Protein AF-A0A9E4SCZ7-F1 (afdb_monomer_lite)

Sequence (60 aa):
IDMIYFCRPTGPTGPINDGWRWVSRQSLADGLAMPNDSGGSVPPPEDVRLLASRAFELID

Radius of gyration: 12.59 Å; chains: 1; bounding box: 33×22×28 Å

Secondary structure (DSSP, 8-state):
----------S---PPPTT-----HHHHHTT-PEEPTTS-EEPPPHHHHHHHHHHHHHH-

Structure (mmCIF, N/CA/C/O backbone):
data_AF-A0A9E4SCZ7-F1
#
_entry.id   AF-A0A9E4SCZ7-F1
#
loop_
_atom_site.group_PDB
_atom_site.id
_atom_site.type_symbol
_atom_site.label_atom_id
_atom_site.label_alt_id
_atom_site.label_comp_id
_atom_site.label_asym_id
_atom_site.label_entity_id
_atom_site.label_seq_id
_atom_site.pdbx_PDB_ins_code
_atom_site.Cartn_x
_atom_site.Cartn_y
_atom_site.Cartn_z
_atom_site.occupancy
_atom_site.B_iso_or_equiv
_atom_site.auth_seq_id
_atom_site.auth_comp_id
_atom_site.auth_asym_id
_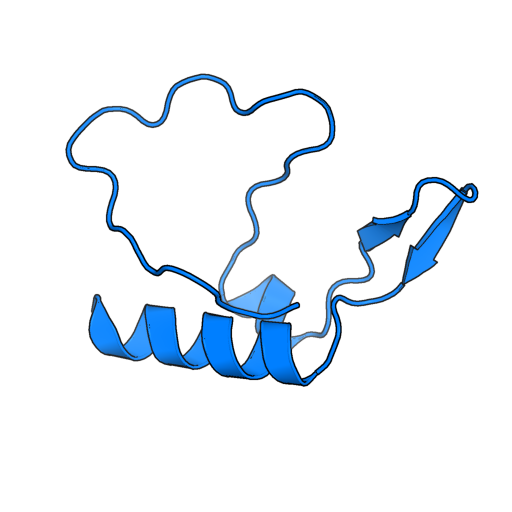atom_site.auth_atom_id
_atom_site.pdbx_PDB_model_num
ATOM 1 N N . ILE A 1 1 ? 5.789 -13.437 -5.493 1.00 59.56 1 ILE A N 1
ATOM 2 C CA . ILE A 1 1 ? 5.307 -13.158 -4.122 1.00 59.56 1 ILE A CA 1
ATOM 3 C C . ILE A 1 1 ? 4.401 -14.321 -3.771 1.00 59.56 1 ILE A C 1
ATOM 5 O O . ILE A 1 1 ? 3.614 -14.696 -4.631 1.00 59.56 1 ILE A O 1
ATOM 9 N N . ASP A 1 2 ? 4.540 -14.924 -2.595 1.00 67.69 2 ASP A N 1
ATOM 10 C CA . ASP A 1 2 ? 3.812 -16.171 -2.315 1.00 67.69 2 ASP A CA 1
ATOM 11 C C . ASP A 1 2 ? 2.477 -15.931 -1.593 1.00 67.69 2 ASP A C 1
ATOM 13 O O . ASP A 1 2 ? 1.579 -16.762 -1.680 1.00 67.69 2 ASP A O 1
ATOM 17 N N . MET A 1 3 ? 2.298 -14.779 -0.926 1.00 73.00 3 MET A N 1
ATOM 18 C CA . MET A 1 3 ? 1.037 -14.415 -0.268 1.00 73.00 3 MET A CA 1
ATOM 19 C C . MET A 1 3 ? 0.921 -12.902 -0.018 1.00 73.00 3 MET A C 1
ATOM 21 O O . MET A 1 3 ? 1.909 -12.241 0.300 1.00 73.00 3 MET A O 1
ATOM 25 N N . ILE A 1 4 ? -0.298 -12.367 -0.137 1.00 75.94 4 ILE A N 1
ATOM 26 C CA . ILE A 1 4 ? -0.671 -10.990 0.219 1.00 75.94 4 ILE A CA 1
ATOM 27 C C . ILE A 1 4 ? -1.752 -11.062 1.300 1.00 75.94 4 ILE A C 1
ATOM 29 O O . ILE A 1 4 ? -2.737 -11.780 1.139 1.00 75.94 4 ILE A O 1
ATOM 33 N N . TYR A 1 5 ? -1.566 -10.322 2.392 1.00 79.56 5 TYR A N 1
ATOM 34 C CA . TYR A 1 5 ? -2.522 -10.246 3.497 1.00 79.56 5 TYR A CA 1
ATOM 35 C C . TYR A 1 5 ? -3.314 -8.941 3.439 1.00 79.56 5 TYR A C 1
ATOM 37 O O . TYR A 1 5 ? -2.749 -7.879 3.175 1.00 79.56 5 TYR A O 1
ATOM 45 N N . PHE A 1 6 ? -4.606 -9.013 3.754 1.00 81.31 6 PHE A N 1
ATOM 46 C CA . PHE A 1 6 ? -5.472 -7.845 3.889 1.00 81.31 6 PHE A CA 1
ATOM 47 C C . PHE A 1 6 ? -5.865 -7.665 5.352 1.00 81.31 6 PHE A C 1
ATOM 49 O O . PHE A 1 6 ? -6.432 -8.570 5.962 1.00 81.31 6 PHE A O 1
ATOM 56 N N . CYS A 1 7 ? -5.568 -6.494 5.910 1.00 81.25 7 CYS A N 1
ATOM 57 C CA . CYS A 1 7 ? -5.839 -6.171 7.306 1.00 81.25 7 CYS A CA 1
ATOM 58 C C . CYS A 1 7 ? -6.480 -4.786 7.402 1.00 81.25 7 CYS A C 1
ATOM 60 O O . CYS A 1 7 ? -6.078 -3.865 6.691 1.00 81.25 7 CYS A O 1
ATOM 62 N N . ARG A 1 8 ? -7.428 -4.615 8.330 1.00 84.19 8 ARG A N 1
ATOM 63 C CA . ARG A 1 8 ? -7.953 -3.300 8.713 1.00 84.19 8 ARG A CA 1
ATOM 64 C C . ARG A 1 8 ? -7.242 -2.840 9.990 1.00 84.19 8 ARG A C 1
ATOM 66 O O . ARG A 1 8 ? -7.389 -3.514 11.010 1.00 84.19 8 ARG A O 1
ATOM 73 N N . PRO A 1 9 ? -6.485 -1.728 9.977 1.00 85.12 9 PRO A N 1
ATOM 74 C CA . PRO A 1 9 ? -5.936 -1.165 11.205 1.00 85.12 9 PRO A CA 1
ATOM 75 C C . PRO A 1 9 ? -7.071 -0.833 12.187 1.00 85.12 9 PRO A C 1
ATOM 77 O O . PRO A 1 9 ? -8.034 -0.167 11.814 1.00 85.12 9 PRO A O 1
ATOM 80 N N . THR A 1 10 ? -6.977 -1.309 13.429 1.00 87.38 10 THR A N 1
ATOM 81 C CA . THR A 1 10 ? -8.000 -1.109 14.478 1.00 87.38 10 THR A CA 1
ATOM 82 C C . THR A 1 10 ? -7.700 0.069 15.409 1.00 87.38 10 THR A C 1
ATOM 84 O O . THR A 1 10 ? -8.468 0.346 16.326 1.00 87.38 10 THR A O 1
ATOM 87 N N . GLY A 1 11 ? -6.600 0.784 15.172 1.00 86.62 11 GLY A N 1
ATOM 88 C CA . GLY A 1 11 ? -6.182 1.964 15.925 1.00 86.62 11 GLY A CA 1
ATOM 89 C C . GLY A 1 11 ? -5.540 3.011 15.013 1.00 86.62 11 GLY A C 1
ATOM 90 O O . GLY A 1 11 ? -5.561 2.849 13.789 1.00 86.62 11 GLY A O 1
ATOM 91 N N . PRO A 1 12 ? -4.962 4.082 15.585 1.00 85.81 12 PRO A N 1
ATOM 92 C CA . PRO A 1 12 ? -4.247 5.086 14.809 1.00 85.81 12 PRO A CA 1
ATOM 93 C 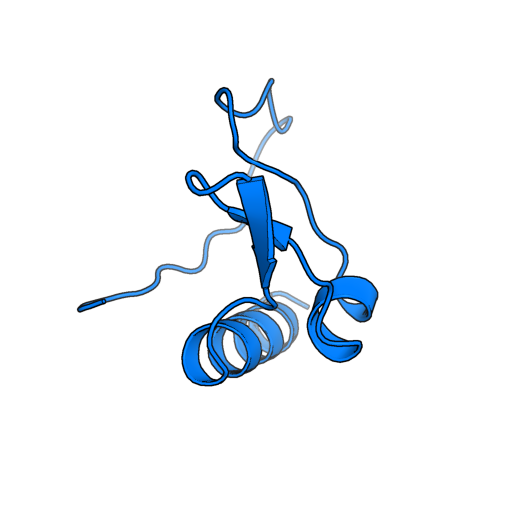C . PRO A 1 12 ? -3.173 4.428 13.940 1.00 85.81 12 PRO A C 1
ATOM 95 O O . PRO A 1 12 ? -2.334 3.676 14.439 1.00 85.81 12 PRO A O 1
ATOM 98 N N . THR A 1 13 ? -3.185 4.714 12.640 1.00 82.31 13 THR A N 1
ATOM 99 C CA . THR A 1 13 ? -2.090 4.326 11.752 1.00 82.31 13 THR A CA 1
ATOM 100 C C . THR A 1 13 ? -0.885 5.186 12.118 1.00 82.31 13 THR A C 1
ATOM 102 O O . THR A 1 13 ? -0.852 6.375 11.800 1.00 82.31 13 THR A O 1
ATOM 105 N N . GLY A 1 14 ? 0.058 4.603 12.860 1.00 83.12 14 GLY A N 1
ATOM 106 C CA . GLY A 1 14 ? 1.322 5.246 13.209 1.00 83.12 14 GLY A CA 1
ATOM 107 C C . GLY A 1 14 ? 2.175 5.577 11.974 1.00 83.12 14 GLY A C 1
ATOM 108 O O . GLY A 1 14 ? 1.749 5.346 10.837 1.00 83.12 14 GLY A O 1
ATOM 109 N N . PRO A 1 15 ? 3.389 6.115 12.175 1.00 87.12 15 PRO A N 1
ATOM 110 C CA . PRO A 1 15 ? 4.322 6.318 11.075 1.00 87.12 15 PRO A CA 1
ATOM 111 C C . PRO A 1 15 ? 4.583 4.988 10.360 1.00 87.12 15 PRO A C 1
ATOM 113 O O . PRO A 1 15 ? 4.812 3.959 10.996 1.00 87.12 15 PRO A O 1
ATOM 116 N N . ILE A 1 16 ? 4.503 5.013 9.032 1.00 88.75 16 ILE A N 1
ATOM 117 C CA . ILE A 1 16 ? 4.883 3.874 8.195 1.00 88.75 16 ILE A CA 1
ATOM 118 C C . ILE A 1 16 ? 6.404 3.812 8.076 1.00 88.75 16 ILE A C 1
ATOM 120 O O . ILE A 1 16 ? 7.079 4.830 8.217 1.00 88.75 16 ILE A O 1
ATOM 124 N N . ASN A 1 17 ? 6.932 2.616 7.823 1.00 87.75 17 ASN A N 1
ATOM 125 C CA . ASN A 1 17 ? 8.369 2.407 7.667 1.00 87.75 17 ASN A CA 1
ATOM 126 C C . ASN A 1 17 ? 8.927 3.200 6.476 1.00 87.75 17 ASN A C 1
ATOM 128 O O . ASN A 1 17 ? 8.213 3.480 5.509 1.00 87.75 17 ASN A O 1
ATOM 132 N N . ASP A 1 18 ? 10.225 3.490 6.508 1.00 84.62 18 ASP A N 1
ATOM 133 C CA . ASP A 1 18 ? 10.905 4.134 5.386 1.00 84.62 18 ASP A CA 1
ATOM 134 C C . ASP A 1 18 ? 10.708 3.338 4.086 1.00 84.62 18 ASP A C 1
ATOM 136 O O . ASP A 1 18 ? 10.778 2.107 4.056 1.00 84.62 18 ASP A O 1
ATOM 140 N N . GLY A 1 19 ? 10.402 4.056 3.003 1.00 83.00 19 GLY A N 1
ATOM 141 C CA . GLY A 1 19 ? 10.086 3.472 1.695 1.00 83.00 19 GLY A CA 1
ATOM 142 C C . GLY A 1 19 ? 8.635 3.001 1.529 1.00 83.00 19 GLY A C 1
ATOM 143 O O . GLY A 1 19 ? 8.198 2.795 0.397 1.00 83.00 19 GLY A O 1
ATOM 144 N N . TRP A 1 20 ? 7.850 2.897 2.605 1.00 86.38 20 TRP A N 1
ATOM 145 C CA . TRP A 1 20 ? 6.432 2.548 2.512 1.00 86.38 20 TRP A CA 1
ATOM 146 C C . TRP A 1 20 ? 5.607 3.773 2.138 1.00 86.38 20 TRP A C 1
ATOM 148 O O . TRP A 1 20 ? 5.951 4.911 2.463 1.00 86.38 20 TRP A O 1
ATOM 158 N N . ARG A 1 21 ? 4.493 3.551 1.439 1.00 84.12 21 ARG A N 1
ATOM 159 C CA . ARG A 1 21 ? 3.591 4.624 1.014 1.00 84.12 21 ARG A CA 1
ATOM 160 C C . ARG A 1 21 ? 2.146 4.194 1.166 1.00 84.12 21 ARG A C 1
ATOM 162 O O . ARG A 1 21 ? 1.763 3.122 0.704 1.00 84.12 21 ARG A O 1
ATOM 169 N N . TRP A 1 22 ? 1.342 5.069 1.758 1.00 86.56 22 TRP A N 1
ATOM 170 C CA . TRP A 1 22 ? -0.106 4.963 1.652 1.00 86.56 22 TRP A CA 1
ATOM 171 C C . TRP A 1 22 ? -0.535 5.312 0.232 1.00 86.56 22 TRP A C 1
ATOM 173 O O . TRP A 1 22 ? -0.076 6.298 -0.345 1.00 86.56 22 TRP A O 1
ATOM 183 N N . VAL A 1 23 ? -1.434 4.506 -0.316 1.00 84.69 23 VAL A N 1
ATOM 184 C CA . VAL A 1 23 ? -2.017 4.717 -1.638 1.00 84.69 23 VAL A CA 1
ATOM 185 C C . VAL A 1 23 ? -3.531 4.718 -1.518 1.00 84.69 23 VAL A C 1
ATOM 187 O O . VAL A 1 23 ? -4.106 3.968 -0.729 1.00 84.69 23 VAL A O 1
ATOM 190 N N . SER A 1 24 ? -4.181 5.583 -2.292 1.00 85.94 24 SER A N 1
ATOM 191 C CA . SER A 1 24 ? -5.639 5.586 -2.376 1.00 85.94 24 SER A CA 1
ATOM 192 C C . SER A 1 24 ? -6.128 4.473 -3.304 1.00 85.94 24 SER A C 1
ATOM 194 O O . SER A 1 24 ? -5.388 4.004 -4.176 1.00 85.94 24 SER A O 1
ATOM 196 N N . ARG A 1 25 ? -7.406 4.100 -3.171 1.00 85.81 25 ARG A N 1
ATOM 197 C CA . ARG A 1 25 ? -8.081 3.185 -4.105 1.00 85.81 25 AR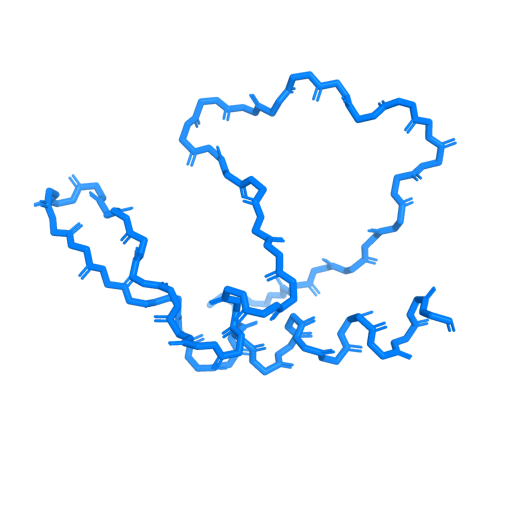G A CA 1
ATOM 198 C C . ARG A 1 25 ? -7.955 3.663 -5.555 1.00 85.81 25 ARG A C 1
ATOM 200 O O . ARG A 1 25 ? -7.644 2.864 -6.432 1.00 85.81 25 ARG A O 1
ATOM 207 N N . GLN A 1 26 ? -8.131 4.965 -5.785 1.00 85.38 26 GLN A N 1
ATOM 208 C CA . GLN A 1 26 ? -8.026 5.567 -7.115 1.00 85.38 26 GLN A CA 1
ATOM 209 C C . GLN A 1 26 ? -6.601 5.465 -7.669 1.00 85.38 26 GLN A C 1
ATOM 211 O O . GLN A 1 26 ? -6.408 5.037 -8.798 1.00 85.38 26 GLN A O 1
ATOM 216 N N . SER A 1 27 ? -5.590 5.754 -6.847 1.00 85.06 27 SER A N 1
ATOM 217 C CA . SER A 1 27 ? -4.184 5.649 -7.253 1.00 85.06 27 SER A CA 1
ATOM 218 C C . SER A 1 27 ? -3.807 4.228 -7.687 1.00 85.06 27 SER A C 1
ATOM 220 O O . SER A 1 27 ? -3.046 4.049 -8.632 1.00 85.06 27 SER A O 1
ATOM 222 N N . LEU A 1 28 ? -4.347 3.207 -7.017 1.00 82.75 28 LEU A N 1
ATOM 223 C CA . LEU A 1 28 ? -4.160 1.814 -7.428 1.00 82.75 28 LEU A CA 1
ATOM 224 C C . LEU A 1 28 ? -4.877 1.492 -8.745 1.00 82.75 28 LEU A C 1
ATOM 226 O O . LEU A 1 28 ? -4.288 0.818 -9.591 1.00 82.75 28 LEU A O 1
ATOM 230 N N . ALA A 1 29 ? -6.105 1.986 -8.929 1.00 81.31 29 ALA A N 1
ATOM 231 C CA . ALA A 1 29 ? -6.882 1.793 -10.155 1.00 81.31 29 ALA A CA 1
ATOM 232 C C . ALA A 1 29 ? -6.216 2.450 -11.376 1.00 81.31 29 ALA A C 1
ATOM 234 O O . ALA A 1 29 ? -6.155 1.842 -12.442 1.00 81.31 29 ALA A O 1
ATOM 235 N N . ASP A 1 30 ? -5.635 3.635 -11.192 1.00 84.88 30 ASP A N 1
ATOM 236 C CA . ASP A 1 30 ? -4.931 4.382 -12.241 1.00 84.88 30 ASP A CA 1
ATOM 237 C C . ASP A 1 30 ? -3.539 3.808 -12.557 1.00 84.88 30 ASP A C 1
ATOM 239 O O . ASP A 1 30 ? -2.835 4.313 -13.430 1.00 84.88 30 ASP A O 1
ATOM 243 N N . GLY A 1 31 ? -3.116 2.757 -11.844 1.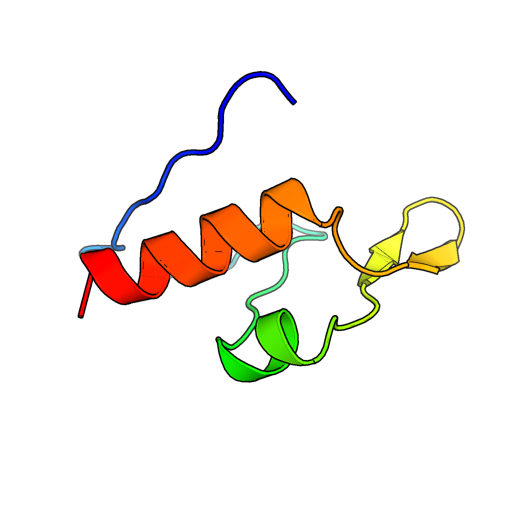00 82.12 31 GLY A N 1
ATOM 244 C CA . GLY A 1 31 ? -1.806 2.144 -12.030 1.00 82.12 31 GLY A CA 1
ATOM 245 C C . GLY A 1 31 ? -0.669 3.078 -11.629 1.00 82.12 31 GL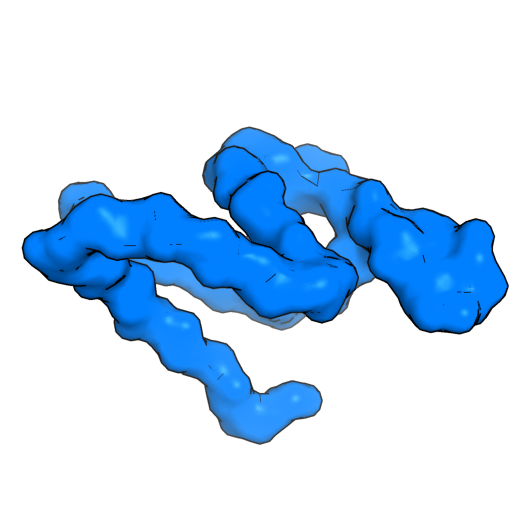Y A C 1
ATOM 246 O O . GLY A 1 31 ? 0.305 3.195 -12.371 1.00 82.12 31 GLY A O 1
ATOM 247 N N . LEU A 1 32 ? -0.789 3.746 -10.472 1.00 84.12 32 LEU A N 1
ATOM 248 C CA . LEU A 1 32 ? 0.220 4.672 -9.954 1.00 84.12 32 LEU A CA 1
ATOM 249 C C . LEU A 1 32 ? 1.629 4.086 -10.093 1.00 84.12 32 LEU A C 1
ATOM 251 O O . LEU A 1 32 ? 1.953 3.062 -9.489 1.00 84.12 32 LEU A O 1
ATOM 255 N N . ALA A 1 33 ? 2.473 4.777 -10.857 1.00 84.25 33 ALA A N 1
ATOM 256 C CA . ALA A 1 33 ? 3.883 4.456 -10.950 1.00 84.25 33 ALA A CA 1
ATOM 257 C C . ALA A 1 33 ? 4.558 4.790 -9.612 1.00 84.25 33 ALA A C 1
ATOM 259 O O . ALA A 1 33 ? 4.525 5.933 -9.145 1.00 84.25 33 ALA A O 1
ATOM 260 N N . MET A 1 34 ? 5.136 3.771 -8.985 1.00 81.50 34 MET A N 1
ATOM 261 C CA . MET A 1 34 ? 5.808 3.870 -7.699 1.00 81.50 34 MET A CA 1
ATOM 262 C C . MET A 1 34 ? 7.319 3.847 -7.930 1.00 81.50 34 MET A C 1
ATOM 264 O O . MET A 1 34 ? 7.798 3.033 -8.727 1.00 81.50 34 MET A O 1
ATOM 268 N N . PRO A 1 35 ? 8.087 4.715 -7.249 1.00 82.12 35 PRO A N 1
ATOM 269 C CA . PRO A 1 35 ? 9.533 4.670 -7.351 1.00 82.12 35 PRO A CA 1
ATOM 270 C C . PRO A 1 35 ? 10.052 3.313 -6.880 1.00 82.12 35 PRO A C 1
ATOM 272 O O . PRO A 1 35 ? 9.597 2.788 -5.864 1.00 82.12 35 PRO A O 1
ATOM 275 N N . ASN A 1 36 ? 10.989 2.758 -7.638 1.00 78.69 36 ASN A N 1
ATOM 276 C CA . ASN A 1 36 ? 11.687 1.527 -7.310 1.00 78.69 36 ASN A CA 1
ATOM 277 C C . ASN A 1 36 ? 13.107 1.826 -6.806 1.00 78.69 36 ASN A C 1
ATOM 279 O O . ASN A 1 36 ? 13.640 2.921 -7.000 1.00 78.69 36 ASN A O 1
ATOM 283 N N . ASP A 1 37 ? 13.746 0.821 -6.209 1.00 75.75 37 ASP A N 1
ATOM 284 C CA . ASP A 1 37 ? 15.116 0.928 -5.683 1.00 75.75 37 ASP A CA 1
ATOM 285 C C . ASP A 1 37 ? 16.166 1.196 -6.777 1.00 75.75 37 ASP A C 1
ATOM 287 O O . ASP A 1 37 ? 17.307 1.550 -6.494 1.00 75.75 37 ASP A O 1
ATOM 291 N N . SER A 1 38 ? 15.786 1.042 -8.047 1.00 77.81 38 SER A N 1
ATOM 292 C CA . SER A 1 38 ? 16.624 1.298 -9.222 1.00 77.81 38 SER A CA 1
ATOM 293 C C . SER A 1 38 ? 16.513 2.739 -9.743 1.00 77.81 38 SER A C 1
ATOM 295 O O . SER A 1 38 ? 17.059 3.044 -10.801 1.00 77.81 38 SER A O 1
ATOM 297 N N . GLY A 1 39 ? 15.789 3.621 -9.041 1.00 77.94 39 GLY A N 1
ATOM 298 C CA . GLY A 1 39 ? 15.595 5.028 -9.417 1.00 77.94 39 GLY A CA 1
ATOM 299 C C . GLY A 1 39 ? 14.576 5.265 -10.540 1.00 77.94 39 GLY A C 1
ATOM 300 O O . GLY A 1 39 ? 14.375 6.404 -10.958 1.00 77.94 39 GLY A O 1
ATOM 301 N N . GLY A 1 40 ? 13.923 4.211 -11.027 1.00 81.88 40 GLY A N 1
ATOM 302 C CA . GLY A 1 40 ? 12.801 4.287 -11.958 1.00 81.88 40 GLY A CA 1
ATOM 303 C C . GLY A 1 40 ? 11.465 4.392 -11.228 1.00 81.88 40 GLY A C 1
ATOM 304 O O . GLY A 1 40 ? 11.391 4.239 -10.013 1.00 81.88 40 GLY A O 1
ATOM 305 N N . SER A 1 41 ? 10.387 4.624 -11.976 1.00 86.19 41 SER A N 1
ATOM 306 C CA . SER A 1 41 ? 9.023 4.538 -11.454 1.00 86.19 41 SER A CA 1
ATOM 307 C C . SER A 1 41 ? 8.250 3.515 -12.267 1.00 86.19 41 SER A C 1
ATOM 309 O O . SER A 1 41 ? 8.119 3.662 -13.482 1.00 86.19 41 SER A O 1
ATOM 311 N N . VAL A 1 42 ? 7.785 2.456 -11.612 1.00 87.06 42 VAL A N 1
ATOM 312 C CA . VAL A 1 42 ? 7.028 1.376 -12.249 1.00 87.06 42 VAL A CA 1
ATOM 313 C C . VAL A 1 42 ? 5.751 1.123 -11.464 1.00 87.06 42 VAL A C 1
ATOM 315 O O . VAL A 1 42 ? 5.743 1.240 -10.237 1.00 87.06 42 VAL A O 1
ATOM 318 N N . PRO A 1 43 ? 4.639 0.810 -12.139 1.00 86.12 43 PRO A N 1
ATOM 319 C CA . PRO A 1 43 ? 3.426 0.469 -11.425 1.00 86.12 43 PRO A CA 1
ATOM 320 C C . PRO A 1 43 ? 3.623 -0.851 -10.661 1.00 86.12 43 PRO A C 1
ATOM 322 O O . PRO A 1 43 ? 4.360 -1.724 -11.137 1.00 86.12 43 PRO A O 1
ATOM 325 N N . PRO A 1 44 ? 2.944 -1.048 -9.514 1.00 85.50 44 PRO A N 1
ATOM 326 C CA . PRO A 1 44 ? 2.890 -2.353 -8.870 1.00 85.50 44 PRO A CA 1
ATOM 327 C C . PRO A 1 44 ? 2.420 -3.426 -9.864 1.00 85.50 44 PRO A C 1
ATOM 329 O O . PRO A 1 44 ? 1.598 -3.103 -10.730 1.00 85.50 44 PRO A O 1
ATOM 332 N N . PRO A 1 45 ? 2.893 -4.677 -9.754 1.00 86.44 45 PRO A N 1
ATOM 333 C CA . PRO A 1 45 ? 2.451 -5.779 -10.606 1.00 86.44 45 PRO A CA 1
ATOM 334 C C . PRO A 1 45 ? 0.921 -5.923 -10.671 1.00 86.44 45 PRO A C 1
ATOM 336 O O . PRO A 1 45 ? 0.206 -5.565 -9.734 1.00 86.44 45 PRO A O 1
ATOM 339 N N . GLU A 1 46 ? 0.404 -6.400 -11.803 1.00 86.19 46 GLU A N 1
ATOM 340 C CA . GLU A 1 46 ? -1.042 -6.452 -12.062 1.00 86.19 46 GLU A CA 1
ATOM 341 C C . GLU A 1 46 ? -1.806 -7.288 -11.029 1.00 86.19 46 GLU A C 1
ATOM 343 O O . GLU A 1 46 ? -2.844 -6.850 -10.537 1.00 86.19 46 GLU A O 1
ATOM 348 N N . ASP A 1 47 ? -1.268 -8.449 -10.665 1.00 85.81 47 ASP A N 1
ATOM 349 C CA . ASP A 1 47 ? -1.798 -9.332 -9.627 1.00 85.81 47 ASP A CA 1
ATOM 350 C C . ASP A 1 47 ? -1.909 -8.620 -8.271 1.00 85.81 47 ASP A C 1
ATOM 352 O O . ASP A 1 47 ? -2.952 -8.686 -7.622 1.00 85.81 47 ASP A O 1
ATOM 356 N N . VAL A 1 48 ? -0.887 -7.855 -7.879 1.00 85.00 48 VAL A N 1
ATOM 357 C CA . VAL A 1 48 ? -0.890 -7.035 -6.659 1.00 85.00 48 VAL A CA 1
ATOM 358 C C . VAL A 1 48 ? -1.989 -5.971 -6.722 1.00 85.00 48 VAL A C 1
ATOM 360 O O . VAL A 1 48 ? -2.721 -5.791 -5.748 1.00 85.00 48 VAL A O 1
ATOM 363 N N . ARG A 1 49 ? -2.146 -5.277 -7.859 1.00 85.69 49 ARG A N 1
ATOM 364 C CA . ARG A 1 49 ? -3.199 -4.256 -8.033 1.00 85.69 49 ARG A CA 1
ATOM 365 C C . ARG A 1 49 ? -4.596 -4.874 -7.986 1.00 85.69 49 ARG A C 1
ATOM 367 O O . ARG A 1 49 ? -5.482 -4.327 -7.331 1.00 85.69 49 ARG A O 1
ATOM 374 N N . LEU A 1 50 ? -4.787 -6.020 -8.641 1.00 86.38 50 LEU A N 1
ATOM 375 C CA . LEU A 1 50 ? -6.048 -6.759 -8.642 1.00 86.38 50 LEU A CA 1
ATOM 376 C C . LEU A 1 50 ? -6.420 -7.196 -7.222 1.00 86.38 50 LEU A C 1
ATOM 378 O O . LEU A 1 50 ? -7.535 -6.940 -6.770 1.00 86.38 50 LEU A O 1
ATOM 382 N N . LEU A 1 51 ? -5.475 -7.800 -6.503 1.00 87.06 51 LEU A N 1
ATOM 383 C CA . LEU A 1 51 ? -5.657 -8.243 -5.124 1.00 87.06 51 LEU A CA 1
ATOM 384 C C . LEU A 1 51 ? -5.960 -7.071 -4.183 1.00 87.06 51 LEU A C 1
ATOM 386 O O . LEU A 1 51 ? -6.899 -7.155 -3.395 1.00 87.06 51 LEU A O 1
ATOM 390 N N . ALA A 1 52 ? -5.246 -5.950 -4.309 1.00 86.31 52 ALA A N 1
ATOM 391 C CA . ALA A 1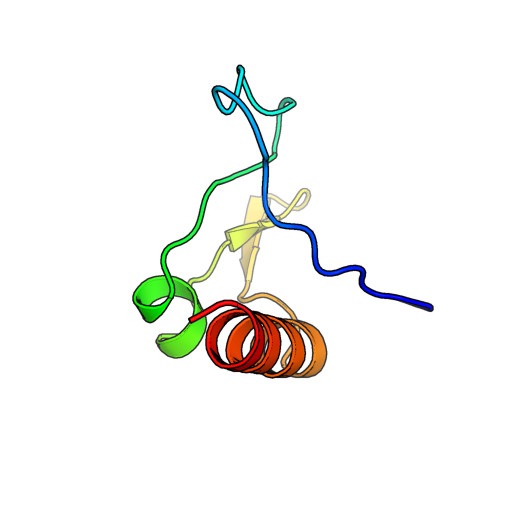 52 ? -5.522 -4.746 -3.529 1.00 86.31 52 ALA A CA 1
ATOM 392 C C . ALA A 1 52 ? -6.918 -4.163 -3.815 1.00 86.31 52 ALA A C 1
ATOM 394 O O . ALA A 1 52 ? -7.614 -3.758 -2.887 1.00 86.31 52 ALA A O 1
ATOM 395 N N . SER A 1 53 ? -7.367 -4.165 -5.076 1.00 85.12 53 SER A N 1
ATOM 396 C CA . SER A 1 53 ? -8.726 -3.733 -5.434 1.00 85.12 53 SER A CA 1
ATOM 397 C C . SER A 1 53 ? -9.794 -4.594 -4.748 1.00 85.12 53 SER A C 1
ATOM 399 O O . SER A 1 53 ? -10.723 -4.064 -4.139 1.00 85.12 53 SER A O 1
ATOM 401 N N . ARG A 1 54 ? -9.615 -5.924 -4.759 1.00 86.62 54 ARG A N 1
ATOM 402 C CA . ARG A 1 54 ? -10.505 -6.864 -4.055 1.00 86.62 54 ARG A CA 1
ATOM 403 C C . ARG A 1 54 ? -10.488 -6.671 -2.542 1.00 86.62 54 ARG A C 1
ATOM 405 O O . ARG A 1 54 ? -11.522 -6.817 -1.903 1.00 86.62 54 ARG A O 1
ATOM 412 N N . ALA A 1 55 ? -9.344 -6.310 -1.967 1.00 84.75 55 ALA A N 1
ATOM 413 C CA . ALA A 1 55 ? -9.242 -6.008 -0.543 1.00 84.75 55 ALA A CA 1
ATOM 414 C C . ALA A 1 55 ? -10.156 -4.850 -0.128 1.00 84.75 55 ALA A C 1
ATOM 416 O O . ALA A 1 55 ? -10.807 -4.930 0.910 1.00 84.75 55 ALA A O 1
ATOM 417 N N . PHE A 1 56 ? -10.228 -3.795 -0.948 1.00 82.88 56 PHE A N 1
ATOM 418 C CA . PHE A 1 56 ? -11.141 -2.680 -0.698 1.00 82.88 56 PHE A CA 1
ATOM 419 C C . PHE A 1 56 ? -12.608 -3.116 -0.770 1.00 82.88 56 PHE A C 1
ATOM 421 O O . PHE A 1 56 ? -13.392 -2.680 0.059 1.00 82.88 56 PHE A O 1
ATOM 428 N N . GLU A 1 57 ? -12.971 -4.004 -1.701 1.00 83.31 57 GLU A N 1
ATOM 429 C CA . GLU A 1 57 ? -14.339 -4.548 -1.801 1.00 83.31 57 GLU A CA 1
ATOM 430 C C . GLU A 1 57 ? -14.745 -5.402 -0.587 1.00 83.31 57 GLU A C 1
ATOM 432 O O . GLU A 1 57 ? -15.927 -5.491 -0.280 1.00 83.31 57 GLU A O 1
ATOM 437 N N . LEU A 1 58 ? -13.790 -6.046 0.091 1.00 79.31 58 LEU A N 1
ATOM 438 C CA . LEU A 1 58 ? -14.056 -6.939 1.228 1.00 79.31 58 LEU A CA 1
ATOM 439 C C . LEU A 1 58 ? -14.141 -6.220 2.584 1.00 79.31 58 LEU A C 1
ATOM 441 O O . LEU A 1 58 ? -14.586 -6.826 3.558 1.00 79.31 58 LEU A O 1
ATOM 445 N N . ILE A 1 59 ? -13.643 -4.984 2.675 1.00 69.12 59 ILE A N 1
ATOM 446 C CA . ILE A 1 59 ? -13.534 -4.219 3.932 1.00 69.12 59 ILE A CA 1
ATOM 447 C C . ILE A 1 59 ? -14.545 -3.048 3.992 1.00 69.12 59 ILE A C 1
ATOM 449 O O . ILE A 1 59 ? -14.729 -2.475 5.077 1.00 69.12 59 ILE A O 1
ATOM 453 N N . ASP A 1 60 ? -15.203 -2.726 2.868 1.00 56.38 60 ASP A N 1
ATOM 454 C CA . ASP A 1 60 ? -16.351 -1.800 2.785 1.00 56.38 60 ASP A CA 1
ATOM 455 C C . ASP A 1 60 ? -17.621 -2.382 3.439 1.00 56.38 60 ASP A C 1
ATOM 457 O O . ASP A 1 60 ? -17.930 -3.578 3.225 1.00 56.38 60 ASP A O 1
#

Foldseek 3Di:
DPDDDQDDDPDDPPDDDPQDDDDDLVCLVVQPFGQDPVRGTGGDDPVVSVVVNVSVVVVD

pLDDT: mean 82.41, std 6.2, range [56.38, 88.75]